Protein AF-0000000086789761 (afdb_homodimer)

Solvent-accessible surface area (backbone atoms only — not comparable to full-atom values): 8518 Å² total; per-residue (Å²): 127,73,84,64,90,71,75,86,54,61,48,80,53,63,70,60,22,51,54,51,41,56,53,48,52,54,51,51,52,50,50,51,51,46,48,27,44,32,38,59,26,47,29,34,37,37,38,28,44,76,87,62,52,79,46,76,48,53,32,80,81,28,36,58,54,48,50,52,49,50,51,49,50,60,69,74,99,128,72,84,62,90,69,75,85,54,61,49,78,54,62,71,60,23,51,53,50,41,58,54,48,50,52,52,50,52,50,50,51,51,48,47,27,43,32,38,58,27,47,30,34,36,39,38,28,44,76,88,63,50,79,46,75,47,55,32,79,82,29,36,60,54,50,50,52,50,50,51,48,50,60,70,73,100

Nearest PDB structures (foldseek):
  3p57-assembly1_D  TM=7.824E-01  e=6.771E-06  Homo sapiens
  1mnm-assembly1_B  TM=9.342E-01  e=9.933E-05  Saccharomyces cerevisiae
  1hbx-assembly1_A  TM=8.998E-01  e=1.061E-04  Homo sapiens
  6wc2-assembly2_C  TM=7.805E-01  e=2.202E-05  Homo sapiens
  1k6o-assembly1_C  TM=9.036E-01  e=1.791E-04  Homo sapiens

pLDDT: mean 84.54, std 15.92, range [33.0, 98.0]

Secondary structure (DSSP, 8-state):
-----PPP----SHHHHHHHHHHHHHHHHHHHHHHHHHHT-EEEEEEE-TT--EEEEE-HHHHHHHHHHHHHHHHH-/-----PPP----SHHHHHHHHHHHHHHHHHHHHHHHHHHT-EEEEEEE-TT--EEEEE-HHHHHHHHHHHHHHHHH-

InterPro domains:
  IPR002100 Transcription factor, MADS-box [PF00319] (10-57)
  IPR002100 Transcription factor, MADS-box [PR00404] (3-23)
  IPR002100 Transcription factor, MADS-box [PR00404] (23-38)
  IPR002100 Transcription factor, MADS-box [PR00404] (38-59)
  IPR002100 Transcription factor, MADS-box [PS00350] (3-57)
  IPR002100 Transcription factor, MADS-box [PS50066] (1-61)
  IPR002100 Transcription factor, MADS-box [SM00432] (1-60)
  IPR033896 MADS MEF2-like, N-terminal [cd00265] (2-59)
  IPR036879 Transcription factor, MADS-box superfamily [G3DSA:3.40.1810.10] (13-70)
  IPR036879 Transcription factor, MADS-box superfamily [SSF55455] (2-62)
  IPR050142 MADS-box/MEF2 Transcription Factor [PTHR48019] (3-61)

Sequence (154 aa):
MGRGRVQLQRIENKINRQVTFSKRRIGLLKKAHEISVLCEAEVGLIIFSPKGKLFEYATDASYVILSLVMIILFFLFMGRGRVQLQRIENKINRQVTFSKRRIGLLKKAHEISVLCEAEVGLIIFSPKGKLFEYATDASYVILSLVMIILFFLF

Structure (mmCIF, N/CA/C/O backbone):
data_AF-0000000086789761-model_v1
#
loop_
_entity.id
_entity.type
_entity.pdbx_description
1 polymer 'AGAMOUS-like 8'
#
loop_
_atom_site.group_PDB
_atom_site.id
_atom_site.type_symbol
_atom_site.label_atom_id
_atom_site.label_alt_id
_atom_site.label_comp_id
_atom_site.label_asym_id
_atom_site.label_entity_id
_atom_site.label_seq_id
_atom_site.pdbx_PDB_ins_code
_atom_site.Cartn_x
_atom_site.Cartn_y
_atom_site.Cartn_z
_atom_site.occupancy
_atom_site.B_iso_or_equiv
_atom_site.auth_seq_id
_atom_site.auth_comp_id
_atom_site.auth_asym_id
_atom_site.auth_atom_id
_atom_site.pdbx_PDB_model_num
ATOM 1 N N . MET A 1 1 ? 8.805 21.969 -21.359 1 33.44 1 MET A N 1
ATOM 2 C CA . MET A 1 1 ? 9.336 22.094 -20.016 1 33.44 1 MET A CA 1
ATOM 3 C C . MET A 1 1 ? 8.859 20.938 -19.141 1 33.44 1 MET A C 1
ATOM 5 O O . MET A 1 1 ? 7.66 20.641 -19.094 1 33.44 1 MET A O 1
ATOM 9 N N . GLY A 1 2 ? 9.539 19.891 -19.047 1 33.66 2 GLY A N 1
ATOM 10 C CA . GLY A 1 2 ? 9 18.781 -18.281 1 33.66 2 GLY A CA 1
ATOM 11 C C . GLY A 1 2 ? 8.523 19.172 -16.906 1 33.66 2 GLY A C 1
ATOM 12 O O . GLY A 1 2 ? 8.883 20.234 -16.391 1 33.66 2 GLY A O 1
ATOM 13 N N . ARG A 1 3 ? 7.336 18.984 -16.484 1 47.84 3 ARG A N 1
ATOM 14 C CA . ARG A 1 3 ? 6.887 19.547 -15.219 1 47.84 3 ARG A CA 1
ATOM 15 C C . ARG A 1 3 ? 7.957 19.406 -14.141 1 47.84 3 ARG A C 1
ATOM 17 O O . ARG A 1 3 ? 8.703 18.422 -14.133 1 47.84 3 ARG A O 1
ATOM 24 N N . GLY A 1 4 ? 8.914 20.25 -14.008 1 46.62 4 GLY A N 1
ATOM 25 C CA . GLY A 1 4 ? 9.953 20.344 -13 1 46.62 4 GLY A CA 1
ATOM 26 C C . GLY A 1 4 ? 9.688 19.469 -11.789 1 46.62 4 GLY A C 1
ATOM 27 O O . GLY A 1 4 ? 8.586 18.953 -11.609 1 46.62 4 GLY A O 1
ATOM 28 N N . ARG A 1 5 ? 10.742 18.906 -11.164 1 60.25 5 ARG A N 1
ATOM 29 C CA . ARG A 1 5 ? 10.727 18.109 -9.953 1 60.25 5 ARG A CA 1
ATOM 30 C C . ARG A 1 5 ? 9.938 18.797 -8.844 1 60.25 5 ARG A C 1
ATOM 32 O O . ARG A 1 5 ? 10.438 19.703 -8.188 1 60.25 5 ARG A O 1
ATOM 39 N N . VAL A 1 6 ? 8.586 19 -9.18 1 69.69 6 VAL A N 1
ATOM 40 C CA . VAL A 1 6 ? 7.828 19.672 -8.125 1 69.69 6 VAL A CA 1
ATOM 41 C C . VAL A 1 6 ? 7.938 18.875 -6.828 1 69.69 6 VAL A C 1
ATOM 43 O O . VAL A 1 6 ? 7.934 17.641 -6.848 1 69.69 6 VAL A O 1
ATOM 46 N N . GLN A 1 7 ? 8.398 19.578 -5.816 1 85.19 7 GLN A N 1
ATOM 47 C CA . GLN A 1 7 ? 8.484 18.984 -4.484 1 85.19 7 GLN A CA 1
ATOM 48 C C . GLN A 1 7 ? 7.098 18.672 -3.93 1 85.19 7 GLN A C 1
ATOM 50 O O . GLN A 1 7 ? 6.207 19.531 -3.963 1 85.19 7 GLN A O 1
ATOM 55 N N . LEU A 1 8 ? 6.891 17.484 -3.691 1 92.12 8 LEU A N 1
ATOM 56 C CA . LEU A 1 8 ? 5.641 17.078 -3.062 1 92.12 8 LEU A CA 1
ATOM 57 C C . LEU A 1 8 ? 5.438 17.797 -1.737 1 92.12 8 LEU A C 1
ATOM 59 O O . LEU A 1 8 ? 6.344 17.828 -0.9 1 92.12 8 LEU A O 1
ATOM 63 N N . GLN A 1 9 ? 4.344 18.5 -1.655 1 95.12 9 GLN A N 1
ATOM 64 C CA . GLN A 1 9 ? 4.031 19.219 -0.42 1 95.12 9 GLN A CA 1
ATOM 65 C C . GLN A 1 9 ? 2.594 18.953 0.016 1 95.12 9 GLN A C 1
ATOM 67 O O . GLN A 1 9 ? 1.726 18.688 -0.818 1 95.12 9 GLN A O 1
ATOM 72 N N . ARG A 1 10 ? 2.428 19.188 1.323 1 95.56 10 ARG A N 1
ATOM 73 C CA . ARG A 1 10 ? 1.093 19.016 1.892 1 95.56 10 ARG A CA 1
ATOM 74 C C . ARG A 1 10 ? 0.112 20.016 1.278 1 95.56 10 ARG A C 1
ATOM 76 O O . ARG A 1 10 ? 0.447 21.188 1.085 1 95.56 10 ARG A O 1
ATOM 83 N N . ILE A 1 11 ? -1.006 19.5 0.996 1 96.38 11 ILE A N 1
ATOM 84 C CA . ILE A 1 11 ? -2.076 20.375 0.519 1 96.38 11 ILE A CA 1
ATOM 85 C C . ILE A 1 11 ? -2.664 21.15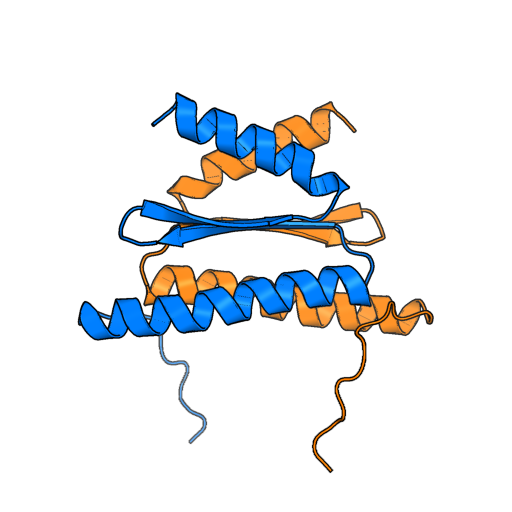6 1.688 1 96.38 11 ILE A C 1
ATOM 87 O O . ILE A 1 11 ? -3.193 20.578 2.635 1 96.38 11 ILE A O 1
ATOM 91 N N . GLU A 1 12 ? -2.666 22.438 1.678 1 96.75 12 GLU A N 1
ATOM 92 C CA . GLU A 1 12 ? -3.035 23.281 2.809 1 96.75 12 GLU A CA 1
ATOM 93 C C . GLU A 1 12 ? -4.551 23.438 2.906 1 96.75 12 GLU A C 1
ATOM 95 O O . GLU A 1 12 ? -5.102 23.516 4.008 1 96.75 12 GLU A O 1
ATOM 100 N N . ASN A 1 13 ? -5.188 23.594 1.791 1 96.62 13 ASN A N 1
ATOM 101 C CA . ASN A 1 13 ? -6.645 23.672 1.817 1 96.62 13 ASN A CA 1
ATOM 102 C C . ASN A 1 13 ? -7.277 22.375 2.279 1 96.62 13 ASN A C 1
ATOM 104 O O . ASN A 1 13 ? -7.121 21.328 1.627 1 96.62 13 ASN A O 1
ATOM 108 N N . LYS A 1 14 ? -7.98 22.422 3.293 1 94.56 14 LYS A N 1
ATOM 109 C CA . LYS A 1 14 ? -8.539 21.234 3.934 1 94.56 14 LYS A CA 1
ATOM 110 C C . LYS A 1 14 ? -9.492 20.5 2.994 1 94.56 14 LYS A C 1
ATOM 112 O O . LYS A 1 14 ? -9.461 19.281 2.906 1 94.56 14 LYS A O 1
ATOM 117 N N . ILE A 1 15 ? -10.344 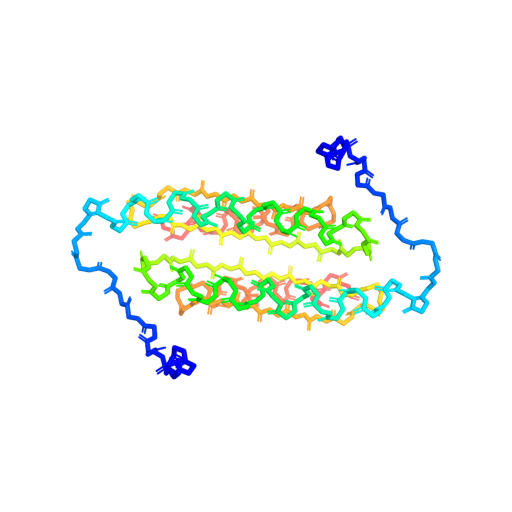21.25 2.383 1 96.25 15 ILE A N 1
ATOM 118 C CA . ILE A 1 15 ? -11.344 20.641 1.504 1 96.25 15 ILE A CA 1
ATOM 119 C C . ILE A 1 15 ? -10.648 19.922 0.357 1 96.25 15 ILE A C 1
ATOM 121 O O . ILE A 1 15 ? -10.969 18.766 0.068 1 96.25 15 ILE A O 1
ATOM 125 N N . ASN A 1 16 ? -9.656 20.547 -0.261 1 96.62 16 ASN A N 1
ATOM 126 C CA . ASN A 1 16 ? -8.914 19.938 -1.355 1 96.62 16 ASN A CA 1
ATOM 127 C C . ASN A 1 16 ? -8.117 18.719 -0.879 1 96.62 16 ASN A C 1
ATOM 129 O O . ASN A 1 16 ? -8 17.734 -1.596 1 96.62 16 ASN A O 1
ATOM 133 N N . ARG A 1 17 ? -7.566 18.859 0.291 1 96.44 17 ARG A N 1
ATOM 134 C CA . ARG A 1 17 ? -6.785 17.766 0.859 1 96.44 17 ARG A CA 1
ATOM 135 C C . ARG A 1 17 ? -7.641 16.516 1.052 1 96.44 17 ARG A C 1
ATOM 137 O O . ARG A 1 17 ? -7.215 15.406 0.727 1 96.44 17 ARG A O 1
ATOM 144 N N . GLN A 1 18 ? -8.773 16.766 1.486 1 95.69 18 GLN A N 1
ATOM 145 C CA . GLN A 1 18 ? -9.695 15.656 1.712 1 95.69 18 GLN A CA 1
ATOM 146 C C . GLN A 1 18 ? -10.117 15.016 0.393 1 95.69 18 GLN A C 1
ATOM 148 O O . GLN A 1 18 ? -10.234 13.789 0.301 1 95.69 18 GLN A O 1
ATOM 153 N N . VAL A 1 19 ? -10.398 15.875 -0.521 1 97 19 VAL A N 1
ATOM 154 C CA . VAL A 1 19 ? -10.812 15.375 -1.828 1 97 19 VAL A CA 1
ATOM 155 C C . VAL A 1 19 ? -9.68 14.555 -2.449 1 97 19 VAL A C 1
ATOM 157 O O . VAL A 1 19 ? -9.906 13.461 -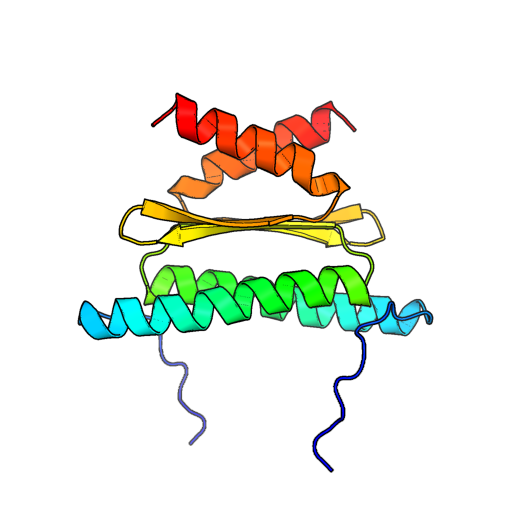2.961 1 97 19 VAL A O 1
ATOM 160 N N . THR A 1 20 ? -8.445 15.062 -2.432 1 97.31 20 THR A N 1
ATOM 161 C CA . THR A 1 20 ? -7.285 14.375 -2.975 1 97.31 20 THR A CA 1
ATOM 162 C C . THR A 1 20 ? -7.055 13.055 -2.254 1 97.31 20 THR A C 1
ATOM 164 O O . THR A 1 20 ? -6.812 12.023 -2.895 1 97.31 20 THR A O 1
ATOM 167 N N . PHE A 1 21 ? -7.188 13.086 -0.966 1 97.62 21 PHE A N 1
ATOM 168 C CA . PHE A 1 21 ? -7.016 11.875 -0.177 1 97.62 21 PHE A CA 1
ATOM 169 C C . PHE A 1 21 ? -7.977 10.789 -0.645 1 97.62 21 PHE A C 1
ATOM 171 O O . PHE A 1 21 ? -7.574 9.641 -0.841 1 97.62 21 PHE A O 1
ATOM 178 N N . SER A 1 22 ? -9.172 11.156 -0.837 1 96.88 22 SER A N 1
ATOM 179 C CA . SER A 1 22 ? -10.203 10.188 -1.213 1 96.88 22 SER A CA 1
ATOM 180 C C . SER A 1 22 ? -9.898 9.562 -2.568 1 96.88 22 SER A C 1
ATOM 182 O O . SER A 1 22 ? -10.055 8.352 -2.746 1 96.88 22 SER A O 1
ATOM 184 N N . LYS A 1 23 ? -9.477 10.344 -3.424 1 97.38 23 LYS A N 1
ATOM 185 C CA . LYS A 1 23 ? -9.164 9.852 -4.762 1 97.38 23 LYS A CA 1
ATOM 186 C C . LYS A 1 23 ? -7.93 8.961 -4.746 1 97.38 23 LYS A C 1
ATOM 188 O O . LYS A 1 23 ? -7.941 7.863 -5.312 1 97.38 23 LYS A O 1
ATOM 193 N N . ARG A 1 24 ? -6.992 9.461 -4.105 1 97.69 24 ARG A N 1
ATOM 194 C CA . ARG A 1 24 ? -5.723 8.734 -4.121 1 97.69 24 ARG A CA 1
ATOM 195 C C . ARG A 1 24 ? -5.82 7.441 -3.324 1 97.69 24 ARG A C 1
ATOM 197 O O . ARG A 1 24 ? -5.176 6.449 -3.664 1 97.69 24 ARG A O 1
ATOM 204 N N . ARG A 1 25 ? -6.504 7.512 -2.24 1 96.88 25 ARG A N 1
ATOM 205 C CA . ARG A 1 25 ? -6.648 6.301 -1.438 1 96.88 25 ARG A CA 1
ATOM 206 C C . ARG A 1 25 ? -7.27 5.172 -2.256 1 96.88 25 ARG A C 1
ATOM 208 O O . ARG A 1 25 ? -6.828 4.023 -2.17 1 96.88 25 ARG A O 1
ATOM 215 N N . ILE A 1 26 ? -8.281 5.453 -3.045 1 97.44 26 ILE A N 1
ATOM 216 C CA . ILE A 1 26 ? -8.945 4.461 -3.883 1 97.44 26 ILE A CA 1
ATOM 217 C C . ILE A 1 26 ? -7.957 3.91 -4.91 1 97.44 26 ILE A C 1
ATOM 219 O O . ILE A 1 26 ? -7.895 2.699 -5.137 1 97.44 26 ILE A O 1
ATOM 223 N N . GLY A 1 27 ? -7.195 4.84 -5.512 1 97.81 27 GLY A N 1
ATOM 224 C CA . GLY A 1 27 ? -6.188 4.422 -6.473 1 97.81 27 GLY A CA 1
ATOM 225 C C . GLY A 1 27 ? -5.133 3.512 -5.875 1 97.81 27 GLY A C 1
ATOM 226 O O . GLY A 1 27 ? -4.742 2.518 -6.492 1 97.81 27 GLY A O 1
ATOM 227 N N . LEU A 1 28 ? -4.711 3.84 -4.711 1 98 28 LEU A N 1
ATOM 228 C CA . LEU A 1 28 ? -3.682 3.064 -4.023 1 98 28 LEU A CA 1
ATOM 229 C C . LEU A 1 28 ? -4.184 1.661 -3.703 1 98 28 LEU A C 1
ATOM 231 O O . LEU A 1 28 ? -3.477 0.677 -3.934 1 98 28 LEU A O 1
ATOM 235 N N . LEU A 1 29 ? -5.391 1.591 -3.234 1 97.62 29 LEU A N 1
ATOM 236 C CA . LEU A 1 29 ? -5.98 0.3 -2.9 1 97.62 29 LEU A CA 1
ATOM 237 C C . LEU A 1 29 ? -6.168 -0.553 -4.152 1 97.62 29 LEU A C 1
ATOM 239 O O . LEU A 1 29 ? -5.922 -1.761 -4.129 1 97.62 29 LEU A O 1
ATOM 243 N N . LYS A 1 30 ? -6.562 0.058 -5.191 1 97 30 LYS A N 1
ATOM 244 C CA . LYS A 1 30 ? -6.73 -0.651 -6.457 1 97 30 LYS A CA 1
ATOM 245 C C . LYS A 1 30 ? -5.398 -1.214 -6.949 1 97 30 LYS A C 1
ATOM 247 O O . LYS A 1 30 ? -5.328 -2.369 -7.375 1 97 30 LYS A O 1
ATOM 252 N N . LYS A 1 31 ? -4.449 -0.415 -6.855 1 97.69 31 LYS A N 1
ATOM 253 C CA . LYS A 1 31 ? -3.137 -0.842 -7.336 1 97.69 31 LYS A CA 1
ATOM 254 C C . LYS A 1 31 ? -2.576 -1.967 -6.473 1 97.69 31 LYS A C 1
ATOM 256 O O . LYS A 1 31 ? -1.87 -2.846 -6.969 1 97.69 31 LYS A O 1
ATOM 261 N N . ALA A 1 32 ? -2.801 -1.897 -5.227 1 97.44 32 ALA A N 1
ATOM 262 C CA . ALA A 1 32 ? -2.398 -2.98 -4.332 1 97.44 32 ALA A CA 1
ATOM 263 C C . ALA A 1 32 ? -3.061 -4.297 -4.73 1 97.44 32 ALA A C 1
ATOM 265 O O . ALA A 1 32 ? -2.408 -5.34 -4.773 1 97.44 32 ALA A O 1
ATOM 266 N N . HIS A 1 33 ? -4.305 -4.281 -5.023 1 96.5 33 HIS A N 1
ATOM 267 C CA . HIS A 1 33 ? -5.035 -5.461 -5.48 1 96.5 33 HIS A CA 1
ATOM 268 C C . HIS A 1 33 ? -4.48 -5.973 -6.805 1 96.5 33 HIS A C 1
ATOM 270 O O . HIS A 1 33 ? -4.293 -7.18 -6.977 1 96.5 33 HIS A O 1
ATOM 276 N N . GLU A 1 34 ? -4.246 -5.066 -7.648 1 97.06 34 GLU A N 1
ATOM 277 C CA . GLU A 1 34 ? -3.758 -5.434 -8.977 1 97.06 34 GLU A CA 1
ATOM 278 C C . GLU A 1 34 ? -2.43 -6.18 -8.883 1 97.06 34 GLU A C 1
ATOM 280 O O . GLU A 1 34 ? -2.256 -7.223 -9.516 1 97.06 34 GLU A O 1
ATOM 285 N N . ILE A 1 35 ? -1.534 -5.633 -8.164 1 96.94 35 ILE A N 1
ATOM 286 C CA . ILE A 1 35 ? -0.229 -6.281 -8.07 1 96.94 35 ILE A CA 1
ATOM 287 C C . ILE A 1 35 ? -0.376 -7.652 -7.422 1 96.94 35 ILE A C 1
ATOM 289 O O . ILE A 1 35 ? 0.334 -8.594 -7.781 1 96.94 35 ILE A O 1
ATOM 293 N N . SER A 1 36 ? -1.255 -7.773 -6.461 1 96 36 SER A N 1
ATOM 294 C CA . SER A 1 36 ? -1.461 -9.047 -5.785 1 96 36 SER A CA 1
ATOM 295 C C . SER A 1 36 ? -1.956 -10.117 -6.754 1 96 36 SER A C 1
ATOM 297 O O . SER A 1 36 ? -1.497 -11.258 -6.715 1 96 36 SER A O 1
ATOM 299 N N . VAL A 1 37 ? -2.846 -9.742 -7.652 1 95.69 37 VAL A N 1
ATOM 300 C CA . VAL A 1 37 ? -3.441 -10.703 -8.578 1 95.69 37 VAL A CA 1
ATOM 301 C C . VAL A 1 37 ? -2.484 -10.961 -9.742 1 95.69 37 VAL A C 1
ATOM 303 O O . VAL A 1 37 ? -2.217 -12.109 -10.086 1 95.69 37 VAL A O 1
ATOM 306 N N . LEU A 1 38 ? -1.908 -9.938 -10.242 1 96 38 LEU A N 1
ATOM 307 C CA . LEU A 1 38 ? -1.061 -10.062 -11.422 1 96 38 LEU A CA 1
ATOM 308 C C . LEU A 1 38 ? 0.212 -10.836 -11.102 1 96 38 LEU A C 1
ATOM 310 O O . LEU A 1 38 ? 0.696 -11.617 -11.93 1 96 38 LEU A O 1
ATOM 314 N N . CYS A 1 39 ? 0.686 -10.633 -9.898 1 96.94 39 CYS A N 1
ATOM 315 C CA . CYS A 1 39 ? 2.039 -11.102 -9.633 1 96.94 39 CYS A CA 1
ATOM 316 C C . CYS A 1 39 ? 2.051 -12.117 -8.492 1 96.94 39 CYS A C 1
ATOM 318 O O . CYS A 1 39 ? 3.111 -12.445 -7.961 1 96.94 39 CYS A O 1
ATOM 320 N N . GLU A 1 40 ? 0.939 -12.438 -8.023 1 93.44 40 GLU A N 1
ATOM 321 C CA . GLU A 1 40 ? 0.854 -13.359 -6.895 1 93.44 40 GLU A CA 1
ATOM 322 C C . GLU A 1 40 ? 1.669 -12.852 -5.707 1 93.44 40 GLU A C 1
ATOM 324 O O . GLU A 1 40 ? 2.436 -13.602 -5.105 1 93.44 40 GLU A O 1
ATOM 329 N N . ALA A 1 41 ? 1.576 -11.648 -5.539 1 94 41 ALA A N 1
ATOM 330 C CA . ALA A 1 41 ? 2.316 -11.016 -4.449 1 94 41 ALA A CA 1
ATOM 331 C C . ALA A 1 41 ? 1.476 -10.953 -3.178 1 94 41 ALA A C 1
ATOM 333 O O . ALA A 1 41 ? 0.247 -10.875 -3.242 1 94 41 ALA A O 1
ATOM 334 N N . GLU A 1 42 ? 2.09 -11.07 -2.059 1 91.88 42 GLU A N 1
ATOM 335 C CA . GLU A 1 42 ? 1.47 -10.781 -0.77 1 91.88 42 GLU A CA 1
ATOM 336 C C . GLU A 1 42 ? 1.595 -9.297 -0.415 1 91.88 42 GLU A C 1
ATOM 338 O O . GLU A 1 42 ? 2.699 -8.758 -0.384 1 91.88 42 GLU A O 1
ATOM 343 N N . VAL A 1 43 ? 0.427 -8.727 -0.194 1 93.31 43 VAL A N 1
ATOM 344 C CA . VAL A 1 43 ? 0.406 -7.289 0.035 1 93.31 43 VAL A CA 1
ATOM 345 C C . VAL A 1 43 ? -0.408 -6.977 1.288 1 93.31 43 VAL A C 1
ATOM 347 O O . VAL A 1 43 ? -1.463 -7.574 1.516 1 93.31 43 VAL A O 1
ATOM 350 N N . GLY A 1 44 ? 0.126 -6.117 2.143 1 92.44 44 GLY A N 1
ATOM 351 C CA . GLY A 1 44 ? -0.57 -5.48 3.25 1 92.44 44 GLY A CA 1
ATOM 352 C C . GLY A 1 44 ? -0.498 -3.967 3.209 1 92.44 44 GLY A C 1
ATOM 353 O O . GLY A 1 44 ? 0.586 -3.395 3.076 1 92.44 44 GLY A O 1
ATOM 354 N N . LEU A 1 45 ? -1.661 -3.305 3.242 1 92.56 45 LEU A N 1
ATOM 355 C CA . LEU A 1 45 ? -1.743 -1.853 3.131 1 92.56 45 LEU A CA 1
ATOM 356 C C . LEU A 1 45 ? -2.74 -1.286 4.137 1 92.56 45 LEU A C 1
ATOM 358 O O . LEU A 1 45 ? -3.863 -1.783 4.25 1 92.56 45 LEU A O 1
ATOM 362 N N . ILE A 1 46 ? -2.252 -0.281 4.809 1 90.88 46 ILE A N 1
ATOM 363 C CA . ILE A 1 46 ? -3.121 0.451 5.723 1 90.88 46 ILE A CA 1
ATOM 364 C C . ILE A 1 46 ? -2.965 1.952 5.492 1 90.88 46 ILE A C 1
ATOM 366 O O . ILE A 1 46 ? -1.853 2.443 5.281 1 90.88 46 ILE A O 1
ATOM 370 N N . ILE A 1 47 ? -4.094 2.631 5.496 1 92.5 47 ILE A N 1
ATOM 371 C CA . ILE A 1 47 ? -4.113 4.078 5.316 1 92.5 47 ILE A CA 1
ATOM 372 C C . ILE A 1 47 ? -5.02 4.719 6.367 1 92.5 47 ILE A C 1
ATOM 374 O O . ILE A 1 47 ? -6.164 4.297 6.547 1 92.5 47 ILE A O 1
ATOM 378 N N . PHE A 1 48 ? -4.52 5.676 7.004 1 91.88 48 PHE A N 1
ATOM 379 C CA . PHE A 1 48 ? -5.352 6.469 7.898 1 91.88 48 PHE A CA 1
ATOM 380 C C . PHE A 1 48 ? -5.59 7.859 7.324 1 91.88 48 PHE A C 1
ATOM 382 O O . PHE A 1 48 ? -4.656 8.516 6.863 1 91.88 48 PHE A O 1
ATOM 389 N N . SER A 1 49 ? -6.82 8.195 7.41 1 88.88 49 SER A N 1
ATOM 390 C CA . SER A 1 49 ? -7.133 9.578 7.039 1 88.88 49 SER A CA 1
ATOM 391 C C . SER A 1 49 ? -6.684 10.555 8.117 1 88.88 49 SER A C 1
ATOM 393 O O . SER A 1 49 ? -6.406 10.156 9.25 1 88.88 49 SER A O 1
ATOM 395 N N . PRO A 1 50 ? -6.664 11.797 7.699 1 83.31 50 PRO A N 1
ATOM 396 C CA . PRO A 1 50 ? -6.387 12.805 8.719 1 83.31 50 PRO A CA 1
ATOM 397 C C . PRO A 1 50 ? -7.414 12.797 9.852 1 83.31 50 PRO A C 1
ATOM 399 O O . PRO A 1 50 ? -7.094 13.156 10.984 1 83.31 50 PRO A O 1
ATOM 402 N N . LYS A 1 51 ? -8.617 12.352 9.586 1 85.06 51 LYS A N 1
ATOM 403 C CA . LYS A 1 51 ? -9.664 12.297 10.609 1 85.06 51 LYS A CA 1
ATOM 404 C C . LYS A 1 51 ? -9.578 11.008 11.414 1 85.06 51 LYS A C 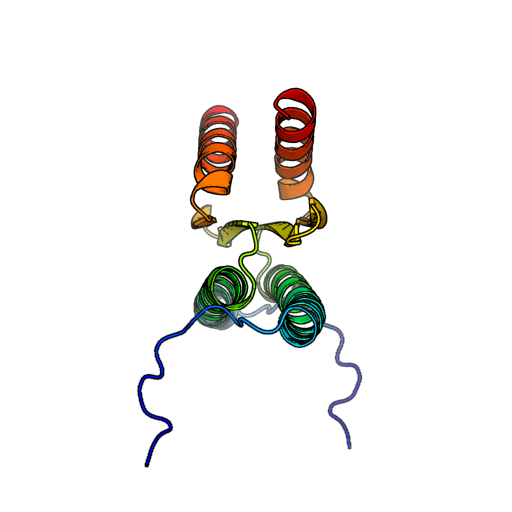1
ATOM 406 O O . LYS A 1 51 ? -10.352 10.805 12.352 1 85.06 51 LYS A O 1
ATOM 411 N N . GLY A 1 52 ? -8.766 10.102 10.961 1 83.88 52 GLY A N 1
ATOM 412 C CA . GLY A 1 52 ? -8.547 8.898 11.742 1 83.88 52 GLY A CA 1
ATOM 413 C C . GLY A 1 52 ? -9.281 7.688 11.195 1 83.88 52 GLY A C 1
ATOM 414 O O . GLY A 1 52 ? -9.281 6.621 11.812 1 83.88 52 GLY A O 1
ATOM 415 N N . LYS A 1 53 ? -9.898 7.906 10.094 1 88.69 53 LYS A N 1
ATOM 416 C CA . LYS A 1 53 ? -10.578 6.77 9.477 1 88.69 53 LYS A CA 1
ATOM 417 C C . LYS A 1 53 ? -9.57 5.805 8.852 1 88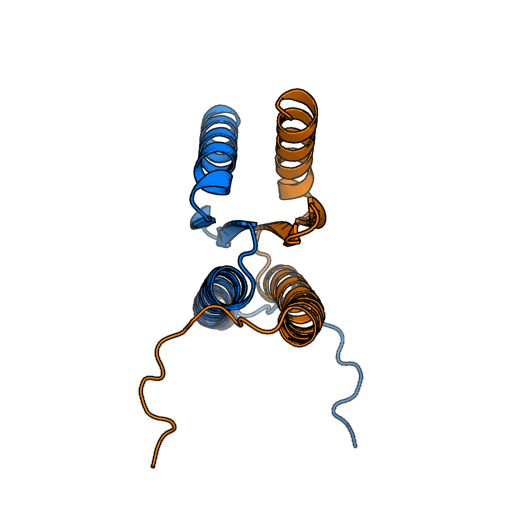.69 53 LYS A C 1
ATOM 419 O O . LYS A 1 53 ? -8.617 6.227 8.203 1 88.69 53 LYS A O 1
ATOM 424 N N . LEU A 1 54 ? -9.844 4.504 9.078 1 89.62 54 LEU A N 1
ATOM 425 C CA . LEU A 1 54 ? -8.922 3.467 8.625 1 89.62 54 LEU A CA 1
ATOM 426 C C . LEU A 1 54 ? -9.391 2.855 7.309 1 89.62 54 LEU A C 1
ATOM 428 O O . LEU A 1 54 ? -10.578 2.551 7.148 1 89.62 54 LEU A O 1
ATOM 432 N N . PHE A 1 55 ? -8.469 2.684 6.336 1 92.62 55 PHE A N 1
ATOM 433 C CA . PHE A 1 55 ? -8.633 1.926 5.102 1 92.62 55 PHE A CA 1
ATOM 434 C C . PHE A 1 55 ? -7.543 0.867 4.973 1 92.62 55 PHE A C 1
ATOM 436 O O . PHE A 1 55 ? -6.402 1.088 5.387 1 92.62 55 PHE A O 1
ATOM 443 N N . GLU A 1 56 ? -7.988 -0.289 4.41 1 90.31 56 GLU A N 1
ATOM 444 C CA . GLU A 1 56 ? -6.973 -1.337 4.375 1 90.31 56 GLU A CA 1
ATOM 445 C C . GLU A 1 56 ? -7.191 -2.275 3.191 1 90.31 56 GLU A C 1
ATOM 447 O O . GLU A 1 56 ? -8.297 -2.357 2.654 1 90.31 56 GLU A O 1
ATOM 452 N N . TYR A 1 57 ? -6.113 -2.865 2.773 1 92.25 57 TYR A N 1
ATOM 453 C CA . TYR A 1 57 ? -6.066 -3.984 1.839 1 92.25 57 TYR A CA 1
ATOM 454 C C . TYR A 1 57 ? -5.059 -5.035 2.297 1 92.25 57 TYR A C 1
ATOM 456 O O . TYR A 1 57 ? -3.975 -4.695 2.775 1 92.25 57 TYR A O 1
ATOM 464 N N . ALA A 1 58 ? -5.484 -6.262 2.213 1 91.94 58 ALA A N 1
ATOM 465 C CA . ALA A 1 58 ? -4.555 -7.332 2.555 1 91.94 58 ALA A CA 1
ATOM 466 C C . ALA A 1 58 ? -4.859 -8.602 1.76 1 91.94 58 ALA A C 1
ATOM 468 O O . ALA A 1 58 ? -6.023 -8.953 1.566 1 91.94 58 ALA A O 1
ATOM 469 N N . THR A 1 59 ? -3.865 -9.172 1.32 1 90.25 59 THR A N 1
ATOM 470 C CA . THR A 1 59 ? -4.004 -10.523 0.788 1 90.25 59 THR A CA 1
ATOM 471 C C . THR A 1 59 ? -4.25 -11.531 1.913 1 90.25 59 THR A C 1
ATOM 473 O O . THR A 1 59 ? -4.145 -11.18 3.092 1 90.25 59 THR A O 1
ATOM 476 N N . ASP A 1 60 ? -4.66 -12.734 1.543 1 77.62 60 ASP A N 1
ATOM 477 C CA . ASP A 1 60 ? -5.062 -13.734 2.525 1 77.62 60 ASP A CA 1
ATOM 478 C C . ASP A 1 60 ? -3.975 -13.945 3.576 1 77.62 60 ASP A C 1
ATOM 480 O O . ASP A 1 60 ? -4.242 -13.875 4.777 1 77.62 60 ASP A O 1
ATOM 484 N N . ALA A 1 61 ? -2.791 -14.141 3.172 1 69.56 61 ALA A N 1
ATOM 485 C CA . ALA A 1 61 ? -1.701 -14.391 4.109 1 69.56 61 ALA A CA 1
ATOM 486 C C . ALA A 1 61 ? -1.384 -13.141 4.93 1 69.56 61 ALA A C 1
ATOM 488 O O . ALA A 1 61 ? -1.032 -13.234 6.105 1 69.56 61 ALA A O 1
ATOM 489 N N . SER A 1 62 ? -1.634 -12.031 4.328 1 71.56 62 SER A N 1
ATOM 490 C CA . SER A 1 62 ? -1.301 -10.766 4.984 1 71.56 62 SER A CA 1
ATOM 491 C C . SER A 1 62 ? -2.439 -10.289 5.879 1 71.56 62 SER A C 1
ATOM 493 O O . SER A 1 62 ? -2.232 -9.461 6.766 1 71.56 62 SER A O 1
ATOM 495 N N . TYR A 1 63 ? -3.512 -10.867 5.699 1 73.5 63 TYR A N 1
ATOM 496 C CA . TYR A 1 63 ? -4.668 -10.492 6.508 1 73.5 63 TYR A CA 1
ATOM 497 C C . TYR A 1 63 ? -4.414 -10.766 7.984 1 73.5 63 TYR A C 1
ATOM 499 O O . TYR A 1 63 ? -4.805 -9.977 8.844 1 73.5 63 TYR A O 1
ATOM 507 N N . VAL A 1 64 ? -3.811 -11.82 8.164 1 67.81 64 VAL A N 1
ATOM 508 C CA . VAL A 1 64 ? -3.545 -12.195 9.555 1 67.81 64 VAL A CA 1
ATOM 509 C C . VAL A 1 64 ? -2.613 -11.172 10.195 1 67.81 64 VAL A C 1
ATOM 511 O O . VAL A 1 64 ? -2.83 -10.75 11.328 1 67.81 64 VAL A O 1
ATOM 514 N N . ILE A 1 65 ? -1.687 -10.773 9.414 1 69.62 65 ILE A N 1
ATOM 515 C CA . ILE A 1 65 ? -0.701 -9.82 9.914 1 69.62 65 ILE A CA 1
ATOM 516 C C . ILE A 1 65 ? -1.365 -8.469 10.148 1 69.62 65 ILE A C 1
ATOM 518 O O . ILE A 1 65 ? -1.144 -7.832 11.188 1 69.62 65 ILE A O 1
ATOM 522 N N . LEU A 1 66 ? -2.197 -8.102 9.266 1 75 66 LEU A N 1
ATOM 523 C CA . LEU A 1 66 ? -2.885 -6.824 9.391 1 75 66 LEU A CA 1
ATOM 524 C C . LEU A 1 66 ? -3.848 -6.84 10.57 1 75 66 LEU A C 1
ATOM 526 O O . LEU A 1 66 ? -3.992 -5.836 11.273 1 75 66 LEU A O 1
ATOM 530 N N . SER A 1 67 ? -4.453 -7.961 10.695 1 73.88 67 SER A N 1
ATOM 531 C CA . SER A 1 67 ? -5.352 -8.109 11.836 1 73.88 67 SER A CA 1
ATOM 532 C C . SER A 1 67 ? -4.613 -7.906 13.156 1 73.88 67 SER A C 1
ATOM 534 O O . SER A 1 67 ? -5.137 -7.273 14.078 1 73.88 67 SER A O 1
ATOM 536 N N . LEU A 1 68 ? -3.496 -8.438 13.211 1 70.31 68 LEU A N 1
ATOM 537 C CA . LEU A 1 68 ? -2.688 -8.289 14.414 1 70.31 68 LEU A CA 1
ATOM 538 C C . LEU A 1 68 ? -2.279 -6.832 14.617 1 70.31 68 LEU A C 1
ATOM 540 O O . LEU A 1 68 ? -2.291 -6.328 15.734 1 70.31 68 LEU A O 1
ATOM 544 N N . VAL A 1 69 ? -1.972 -6.215 13.516 1 71 69 VAL A N 1
ATOM 545 C CA . VAL A 1 69 ? -1.576 -4.812 13.57 1 71 69 VAL A CA 1
ATOM 546 C C . VAL A 1 69 ? -2.754 -3.963 14.039 1 71 69 VAL A C 1
ATOM 548 O O . VAL A 1 69 ? -2.584 -3.051 14.852 1 71 69 VAL A O 1
ATOM 551 N N . MET A 1 70 ? -3.914 -4.273 13.508 1 71.94 70 MET A N 1
ATOM 552 C CA . MET A 1 70 ? -5.102 -3.512 13.883 1 71.94 70 MET A CA 1
ATOM 553 C C . MET A 1 70 ? -5.414 -3.686 15.359 1 71.94 70 MET A C 1
ATOM 555 O O . MET A 1 70 ? -5.82 -2.734 16.031 1 71.94 70 MET A O 1
ATOM 559 N N . ILE A 1 71 ? -5.23 -4.867 15.859 1 69.62 71 ILE A N 1
ATOM 560 C CA . ILE A 1 71 ? -5.449 -5.152 17.281 1 69.62 71 ILE A CA 1
ATOM 561 C C . ILE A 1 71 ? -4.484 -4.332 18.125 1 69.62 71 ILE A C 1
ATOM 563 O O . ILE A 1 71 ? -4.883 -3.729 19.125 1 69.62 71 ILE A O 1
ATOM 567 N N . ILE A 1 72 ? -3.299 -4.285 17.703 1 69.81 72 ILE A N 1
ATOM 568 C CA . ILE A 1 72 ? -2.279 -3.555 18.438 1 69.81 72 ILE A CA 1
ATOM 569 C C . ILE A 1 72 ? -2.58 -2.059 18.406 1 69.81 72 ILE A C 1
ATOM 571 O O . ILE A 1 72 ? -2.479 -1.368 19.422 1 69.81 72 ILE A O 1
ATOM 575 N N . LEU A 1 73 ? -2.957 -1.536 17.281 1 67.19 73 LEU A N 1
ATOM 576 C CA . LEU A 1 73 ? -3.314 -0.129 17.141 1 67.19 73 LEU A CA 1
ATOM 577 C C . LEU A 1 73 ? -4.508 0.219 18.016 1 67.19 73 LEU A C 1
ATOM 579 O O . LEU A 1 73 ? -4.531 1.279 18.656 1 67.19 73 LEU A O 1
ATOM 583 N N . PHE A 1 74 ? -5.441 -0.628 17.984 1 65.06 74 PHE A N 1
ATOM 584 C CA . PHE A 1 74 ? -6.648 -0.39 18.766 1 65.06 74 PHE A CA 1
ATOM 585 C C . PHE A 1 74 ? -6.332 -0.372 20.266 1 65.06 74 PHE A C 1
ATOM 587 O O . PHE A 1 74 ? -6.883 0.438 21.016 1 65.06 74 PHE A O 1
ATOM 594 N N . PHE A 1 75 ? -5.414 -1.272 20.578 1 61.94 75 PHE A N 1
ATOM 595 C CA . PHE A 1 75 ? -5.133 -1.372 22 1 61.94 75 PHE A CA 1
ATOM 596 C C . PHE A 1 75 ? -4.207 -0.247 22.453 1 61.94 75 PHE A C 1
ATOM 598 O O . PHE A 1 75 ? -4.242 0.167 23.609 1 61.94 75 PHE A O 1
ATOM 605 N N . LEU A 1 76 ? -3.314 0.09 21.578 1 59.88 76 LEU A N 1
ATOM 606 C CA . LEU A 1 76 ? -2.369 1.124 21.984 1 59.88 76 LEU A CA 1
ATOM 607 C C . LEU A 1 76 ? -3.008 2.506 21.906 1 59.88 76 LEU A C 1
ATOM 609 O O . LEU A 1 76 ? -2.576 3.434 22.594 1 59.88 76 LEU A O 1
ATOM 613 N N . PHE A 1 77 ? -3.867 2.727 20.969 1 53.94 77 PHE A N 1
ATOM 614 C CA . PHE A 1 77 ? -4.523 4.027 20.984 1 53.94 77 PHE A CA 1
ATOM 615 C C . PHE A 1 77 ? -5.969 3.9 21.438 1 53.94 77 PHE A C 1
ATOM 617 O O . PHE A 1 77 ? -6.469 4.742 22.188 1 53.94 77 PHE A O 1
ATOM 624 N N . MET B 1 1 ? -13.125 1.397 -28.547 1 33 1 MET B N 1
ATOM 625 C CA . MET B 1 1 ? -13.469 0.231 -27.734 1 33 1 MET B CA 1
ATOM 626 C C . MET B 1 1 ? -12.805 0.311 -26.359 1 33 1 MET B C 1
ATOM 628 O O . MET B 1 1 ? -11.609 0.577 -26.25 1 33 1 MET B O 1
ATOM 632 N N . GLY B 1 2 ? -13.398 0.824 -25.391 1 33.97 2 GLY B N 1
ATOM 633 C CA . GLY B 1 2 ? -12.734 0.978 -24.109 1 33.97 2 GLY B CA 1
ATOM 634 C C . GLY B 1 2 ? -12.094 -0.304 -23.609 1 33.97 2 GLY B C 1
ATOM 635 O O . GLY B 1 2 ? -12.438 -1.395 -24.078 1 33.97 2 GLY B O 1
ATOM 636 N N . ARG B 1 3 ? -10.859 -0.42 -23.359 1 48.19 3 ARG B N 1
ATOM 637 C CA . ARG B 1 3 ? -10.289 -1.733 -23.078 1 48.19 3 ARG B CA 1
ATOM 638 C C . ARG B 1 3 ? -11.195 -2.549 -22.172 1 48.19 3 ARG B C 1
ATOM 640 O O . ARG B 1 3 ? -11.898 -1.99 -21.328 1 48.19 3 ARG B O 1
ATOM 647 N N . GLY B 1 4 ? -12.18 -3.223 -22.625 1 46.97 4 GLY B N 1
ATOM 648 C CA . GLY B 1 4 ? -13.086 -4.137 -21.953 1 46.97 4 GLY B CA 1
ATOM 649 C C . GLY B 1 4 ? -12.633 -4.484 -20.531 1 46.97 4 GLY B C 1
ATOM 650 O O . GLY B 1 4 ? -11.492 -4.203 -20.156 1 46.97 4 GLY B O 1
ATOM 651 N N . ARG B 1 5 ? -13.586 -4.699 -19.609 1 60.19 5 ARG B N 1
ATOM 652 C CA . ARG B 1 5 ? -13.375 -5.113 -18.234 1 60.19 5 ARG B CA 1
ATOM 653 C C . ARG B 1 5 ? -12.453 -6.328 -18.156 1 60.19 5 ARG B C 1
ATOM 655 O O . ARG B 1 5 ? -12.898 -7.461 -18.375 1 60.19 5 ARG B O 1
ATOM 662 N N . VAL B 1 6 ? -11.188 -6.082 -18.688 1 70.06 6 VAL B N 1
ATOM 663 C CA . VAL B 1 6 ? -10.312 -7.246 -18.641 1 70.06 6 VAL B CA 1
ATOM 664 C C . VAL B 1 6 ? -10.164 -7.707 -17.188 1 70.06 6 VAL B C 1
ATOM 666 O O . VAL B 1 6 ? -10.078 -6.883 -16.266 1 70.06 6 VAL B O 1
ATOM 669 N N . GLN B 1 7 ? -10.516 -8.953 -16.984 1 85.25 7 GLN B N 1
ATOM 670 C CA . GLN B 1 7 ? -10.336 -9.578 -15.68 1 85.25 7 GLN B CA 1
ATOM 671 C C . GLN B 1 7 ? -8.859 -9.688 -15.32 1 85.25 7 GLN B C 1
ATOM 673 O O . GLN B 1 7 ? -8.047 -10.148 -16.125 1 85.25 7 GLN B O 1
ATOM 678 N N . LEU B 1 8 ? -8.547 -9.062 -14.289 1 92.19 8 LEU B N 1
ATOM 679 C CA . LEU B 1 8 ? -7.188 -9.172 -13.781 1 92.19 8 LEU B CA 1
ATOM 680 C C . LEU B 1 8 ? -6.824 -10.633 -13.508 1 92.19 8 LEU B C 1
ATOM 682 O O . LEU B 1 8 ? -7.578 -11.352 -12.852 1 92.19 8 LEU B O 1
ATOM 686 N N . GLN B 1 9 ? -5.785 -11.078 -14.164 1 95.12 9 GLN B N 1
ATOM 687 C CA . GLN B 1 9 ? -5.324 -12.445 -13.961 1 95.12 9 GLN B CA 1
ATOM 688 C C . GLN B 1 9 ? -3.816 -12.492 -13.734 1 95.12 9 GLN B C 1
ATOM 690 O O . GLN B 1 9 ? -3.084 -11.625 -14.211 1 95.12 9 GLN B O 1
ATOM 695 N N . ARG B 1 10 ? -3.465 -13.617 -13.094 1 95.62 10 ARG B N 1
ATOM 696 C CA . ARG B 1 10 ? -2.045 -13.836 -12.844 1 95.62 10 ARG B CA 1
ATOM 697 C C . ARG B 1 10 ? -1.268 -13.953 -14.148 1 95.62 10 ARG B C 1
ATOM 699 O O . ARG B 1 10 ? -1.723 -14.602 -15.094 1 95.62 10 ARG B O 1
ATOM 706 N N . ILE B 1 11 ? -0.164 -13.312 -14.164 1 96.38 11 ILE B N 1
ATOM 707 C CA . ILE B 1 11 ? 0.733 -13.438 -15.305 1 96.38 11 ILE B CA 1
ATOM 708 C C . ILE B 1 11 ? 1.454 -14.781 -15.258 1 96.38 11 ILE B C 1
ATOM 710 O O . ILE B 1 11 ? 2.186 -15.062 -14.305 1 96.38 11 ILE B O 1
ATOM 714 N N . GLU B 1 12 ? 1.345 -15.625 -16.203 1 96.75 12 GLU B N 1
ATOM 715 C CA . GLU B 1 12 ? 1.84 -17 -16.188 1 96.75 12 GLU B CA 1
ATOM 716 C C . GLU B 1 12 ? 3.33 -17.047 -16.516 1 96.75 12 GLU B C 1
ATOM 718 O O . GLU B 1 12 ? 4.059 -17.875 -15.961 1 96.75 12 GLU B O 1
ATOM 723 N N . ASN B 1 13 ? 3.752 -16.25 -17.453 1 96.62 13 ASN B N 1
ATOM 724 C CA . ASN B 1 13 ? 5.18 -16.203 -17.766 1 96.62 13 ASN B CA 1
ATOM 725 C C . ASN B 1 13 ? 5.984 -15.641 -16.594 1 96.62 13 ASN B C 1
ATOM 727 O O . ASN B 1 13 ? 5.801 -14.484 -16.203 1 96.62 13 ASN B O 1
ATOM 731 N N . LYS B 1 14 ? 6.844 -16.375 -16.094 1 94.5 14 LYS B N 1
ATOM 732 C CA . LYS B 1 14 ? 7.598 -16.047 -14.898 1 94.5 14 LYS B CA 1
ATOM 733 C C . LYS B 1 14 ? 8.43 -14.773 -15.109 1 94.5 14 LYS B C 1
ATOM 735 O O . LYS B 1 14 ? 8.477 -13.906 -14.234 1 94.5 14 LYS B O 1
ATOM 740 N N . ILE B 1 15 ? 9.094 -14.742 -16.203 1 96.31 15 ILE B N 1
ATOM 741 C CA . ILE B 1 15 ? 9.969 -13.609 -16.484 1 96.31 15 ILE B CA 1
ATOM 742 C C . ILE B 1 15 ? 9.148 -12.32 -16.547 1 96.31 15 ILE B C 1
ATOM 744 O O . ILE B 1 15 ? 9.5 -11.32 -15.914 1 96.31 15 ILE B O 1
ATOM 748 N N . ASN B 1 16 ? 8.023 -12.344 -17.25 1 96.62 16 ASN B N 1
ATOM 749 C CA . ASN B 1 16 ? 7.152 -11.172 -17.344 1 96.62 16 ASN B CA 1
ATOM 750 C C . ASN B 1 16 ? 6.547 -10.812 -15.992 1 96.62 16 ASN B C 1
ATOM 752 O O . ASN B 1 16 ? 6.395 -9.633 -15.672 1 96.62 16 ASN B O 1
ATOM 756 N N . ARG B 1 17 ? 6.195 -11.828 -15.258 1 96.44 17 ARG B N 1
ATOM 757 C CA . ARG B 1 17 ? 5.609 -11.602 -13.938 1 96.44 17 ARG B CA 1
ATOM 758 C C . ARG B 1 17 ? 6.586 -10.867 -13.023 1 96.44 17 ARG B C 1
ATOM 760 O O . ARG B 1 17 ? 6.199 -9.93 -12.32 1 96.44 17 ARG B O 1
ATOM 767 N N . GLN B 1 18 ? 7.754 -11.258 -13.133 1 95.81 18 GLN B N 1
ATOM 768 C CA . GLN B 1 18 ? 8.781 -10.625 -12.312 1 95.81 18 GLN B CA 1
ATOM 769 C C . GLN B 1 18 ? 9.016 -9.18 -12.742 1 95.81 18 GLN B C 1
ATOM 771 O O . GLN B 1 18 ? 9.211 -8.305 -11.898 1 95.81 18 GLN B O 1
ATOM 776 N N . VAL B 1 19 ? 9.07 -9.031 -14.008 1 97 19 VAL B N 1
ATOM 777 C CA . VAL B 1 19 ? 9.289 -7.688 -14.531 1 97 19 VAL B CA 1
ATOM 778 C C . VAL B 1 19 ? 8.133 -6.781 -14.117 1 97 19 VAL B C 1
ATOM 780 O O . VAL B 1 19 ? 8.352 -5.656 -13.656 1 97 19 VAL B O 1
ATOM 783 N N . THR B 1 20 ? 6.898 -7.223 -14.289 1 97.38 20 THR B N 1
ATOM 784 C CA . THR B 1 20 ? 5.715 -6.457 -13.914 1 97.38 20 THR B CA 1
ATOM 785 C C . THR B 1 20 ? 5.723 -6.152 -12.414 1 97.38 20 THR B C 1
ATOM 787 O O . THR B 1 20 ? 5.453 -5.02 -12.008 1 97.38 20 THR B O 1
ATOM 790 N N . PHE B 1 21 ? 6.07 -7.141 -11.656 1 97.62 21 PHE B N 1
ATOM 791 C CA . PHE B 1 21 ? 6.133 -6.953 -10.211 1 97.62 21 PHE B CA 1
ATOM 792 C C . PHE B 1 21 ? 7.074 -5.812 -9.852 1 97.62 21 PHE B C 1
ATOM 794 O O . PHE B 1 21 ? 6.73 -4.945 -9.047 1 97.62 21 PHE B O 1
ATOM 801 N N . SER B 1 22 ? 8.18 -5.82 -10.453 1 96.94 22 SER B N 1
ATOM 802 C CA . SER B 1 22 ? 9.195 -4.824 -10.141 1 96.94 22 SER B CA 1
ATOM 803 C C . SER B 1 22 ? 8.711 -3.416 -10.477 1 96.94 22 SER B C 1
ATOM 805 O O . SER B 1 22 ? 8.922 -2.48 -9.703 1 96.94 22 SER B O 1
ATOM 807 N N . LYS B 1 23 ? 8.094 -3.309 -11.531 1 97.44 23 LYS B N 1
ATOM 808 C CA . LYS B 1 23 ? 7.598 -2.006 -11.961 1 97.44 23 LYS B CA 1
ATOM 809 C C . LYS B 1 23 ? 6.453 -1.529 -11.07 1 97.44 23 LYS B C 1
ATOM 811 O O . LYS B 1 23 ? 6.453 -0.386 -10.609 1 97.44 23 LYS B O 1
ATOM 816 N N . ARG B 1 24 ? 5.605 -2.418 -10.883 1 97.69 24 ARG B N 1
ATOM 817 C CA . ARG B 1 24 ? 4.414 -2.029 -10.141 1 97.69 24 ARG B CA 1
ATOM 818 C C . ARG B 1 24 ? 4.746 -1.776 -8.672 1 97.69 24 ARG B C 1
ATOM 820 O O . ARG B 1 24 ? 4.137 -0.92 -8.031 1 97.69 24 ARG B O 1
ATOM 827 N N . ARG B 1 25 ? 5.598 -2.586 -8.156 1 96.94 25 ARG B N 1
ATOM 828 C CA . ARG B 1 25 ? 5.98 -2.389 -6.762 1 96.94 25 ARG B CA 1
ATOM 829 C C . ARG B 1 25 ? 6.543 -0.988 -6.539 1 96.94 25 ARG B C 1
ATOM 831 O O . ARG B 1 25 ? 6.211 -0.33 -5.551 1 96.94 25 ARG B O 1
ATOM 838 N N . ILE B 1 26 ? 7.383 -0.495 -7.426 1 97.5 26 ILE B N 1
ATOM 839 C CA . ILE B 1 26 ? 7.969 0.837 -7.324 1 97.5 26 ILE B CA 1
ATOM 840 C C . ILE B 1 26 ? 6.871 1.894 -7.398 1 97.5 26 ILE B C 1
ATOM 842 O O . ILE B 1 26 ? 6.867 2.85 -6.621 1 97.5 26 ILE B O 1
ATOM 846 N N . GLY B 1 27 ? 5.941 1.688 -8.344 1 97.81 27 GLY B N 1
ATOM 847 C CA . GLY B 1 27 ? 4.82 2.607 -8.469 1 97.81 27 GLY B CA 1
ATOM 848 C C . GLY B 1 27 ? 3.963 2.676 -7.223 1 97.81 27 GLY B C 1
ATOM 849 O O . GLY B 1 27 ? 3.559 3.762 -6.801 1 97.81 27 GLY B O 1
ATOM 850 N N . LEU B 1 28 ? 3.717 1.542 -6.66 1 98 28 LEU B N 1
ATOM 851 C CA . LEU B 1 28 ? 2.885 1.459 -5.465 1 98 28 LEU B CA 1
ATOM 852 C C . LEU B 1 28 ? 3.549 2.174 -4.293 1 98 28 LEU B C 1
ATOM 854 O O . LEU B 1 28 ? 2.895 2.934 -3.574 1 98 28 LEU B O 1
ATOM 858 N N . LEU B 1 29 ? 4.82 1.959 -4.148 1 97.56 29 LEU B N 1
ATOM 859 C CA . LEU B 1 29 ? 5.562 2.6 -3.07 1 97.56 29 LEU B CA 1
ATOM 860 C C . LEU B 1 29 ? 5.598 4.113 -3.256 1 97.56 29 LEU B C 1
ATOM 862 O O . LEU B 1 29 ? 5.449 4.863 -2.289 1 97.56 29 LEU B O 1
ATOM 866 N N . LYS B 1 30 ? 5.758 4.527 -4.445 1 97 30 LYS B N 1
ATOM 867 C CA . LYS B 1 30 ? 5.758 5.957 -4.746 1 97 30 LYS B CA 1
ATOM 868 C C . LYS B 1 30 ? 4.41 6.59 -4.41 1 97 30 LYS B C 1
ATOM 870 O O . LYS B 1 30 ? 4.355 7.66 -3.801 1 97 30 LYS B O 1
ATOM 875 N N . LYS B 1 31 ? 3.426 5.918 -4.777 1 97.69 31 LYS B N 1
ATOM 876 C CA . LYS B 1 31 ? 2.088 6.449 -4.539 1 97.69 31 LYS B CA 1
ATOM 877 C C . LYS B 1 31 ? 1.775 6.496 -3.045 1 97.69 31 LYS B C 1
ATOM 879 O O . LYS B 1 31 ? 1.066 7.391 -2.58 1 97.69 31 LYS B O 1
ATOM 884 N N . ALA B 1 32 ? 2.209 5.531 -2.344 1 97.38 32 ALA B N 1
ATOM 885 C CA . ALA B 1 32 ? 2.055 5.539 -0.892 1 97.38 32 ALA B CA 1
ATOM 886 C C . ALA B 1 32 ? 2.742 6.754 -0.274 1 97.38 32 ALA B C 1
ATOM 888 O O . ALA B 1 32 ? 2.178 7.414 0.6 1 97.38 32 ALA B O 1
ATOM 889 N N . HIS B 1 33 ? 3.918 7.062 -0.683 1 96.38 33 HIS B N 1
ATOM 890 C CA . HIS B 1 33 ? 4.648 8.234 -0.216 1 96.38 33 HIS B CA 1
ATOM 891 C C . HIS B 1 33 ? 3.916 9.523 -0.579 1 96.38 33 HIS B C 1
ATOM 893 O O . HIS B 1 33 ? 3.799 10.43 0.248 1 96.38 33 HIS B O 1
ATOM 899 N N . GLU B 1 34 ? 3.465 9.539 -1.76 1 97 34 GLU B N 1
ATOM 900 C CA . GLU B 1 34 ? 2.779 10.734 -2.246 1 97 34 GLU B CA 1
ATOM 901 C C . GLU B 1 34 ? 1.552 11.047 -1.399 1 97 34 GLU B C 1
ATOM 903 O O . GLU B 1 34 ? 1.351 12.195 -0.993 1 97 34 GLU B O 1
ATOM 908 N N . ILE B 1 35 ? 0.766 10.086 -1.191 1 96.88 35 ILE B N 1
ATOM 909 C CA . ILE B 1 35 ? -0.449 10.336 -0.424 1 96.88 35 ILE B CA 1
ATOM 910 C C . ILE B 1 35 ? -0.084 10.758 0.997 1 96.88 35 ILE B C 1
ATOM 912 O O . ILE B 1 35 ? -0.768 11.586 1.6 1 96.88 35 ILE B O 1
ATOM 916 N N . SER B 1 36 ? 0.952 10.18 1.541 1 95.88 36 SER B N 1
ATOM 917 C CA . SER B 1 36 ? 1.376 10.523 2.895 1 95.88 36 SER B CA 1
ATOM 918 C C . SER B 1 36 ? 1.778 11.992 2.992 1 95.88 36 SER B C 1
ATOM 920 O O . SER B 1 36 ? 1.427 12.672 3.957 1 95.88 36 SER B O 1
ATOM 922 N N . VAL B 1 37 ? 2.463 12.5 1.986 1 95.62 37 VAL B N 1
ATOM 923 C CA . VAL B 1 37 ? 2.963 13.867 2.012 1 95.62 37 VAL B CA 1
ATOM 924 C C . VAL B 1 37 ? 1.843 14.836 1.628 1 95.62 37 VAL B C 1
ATOM 926 O O . VAL B 1 37 ? 1.604 15.82 2.322 1 95.62 37 VAL B O 1
ATOM 929 N N . LEU B 1 38 ? 1.115 14.5 0.637 1 96.06 38 LEU B N 1
ATOM 930 C CA . LEU B 1 38 ? 0.089 15.406 0.124 1 96.06 38 LEU B CA 1
ATOM 931 C C . LEU B 1 38 ? -1.044 15.562 1.131 1 96.06 38 LEU B C 1
ATOM 933 O O . LEU B 1 38 ? -1.6 16.656 1.276 1 96.06 38 LEU B O 1
ATOM 937 N N . CYS B 1 39 ? -1.321 14.484 1.821 1 96.88 39 CYS B N 1
ATOM 938 C CA . CYS B 1 39 ? -2.566 14.492 2.582 1 96.88 39 CYS B CA 1
ATOM 939 C C . CYS B 1 39 ? -2.295 14.305 4.07 1 96.88 39 CYS B C 1
ATOM 941 O O . CYS B 1 39 ? -3.219 14.055 4.848 1 96.88 39 CYS B O 1
ATOM 943 N N . GLU B 1 40 ? -1.087 14.242 4.414 1 93.44 40 GLU B N 1
ATOM 944 C CA . GLU B 1 40 ? -0.73 14.008 5.809 1 93.44 40 GLU B CA 1
ATOM 945 C C . GLU B 1 40 ? -1.366 12.719 6.328 1 93.44 40 GLU B C 1
ATOM 947 O O . GLU B 1 40 ? -1.947 12.703 7.418 1 93.44 40 GLU B O 1
ATOM 952 N N . ALA B 1 41 ? -1.357 11.82 5.52 1 93.81 41 ALA B N 1
ATOM 953 C CA . ALA B 1 41 ? -1.945 10.531 5.875 1 93.81 41 ALA B CA 1
ATOM 954 C C . ALA B 1 41 ? -0.903 9.602 6.492 1 93.81 41 ALA B C 1
ATOM 956 O O . ALA B 1 41 ? 0.286 9.695 6.176 1 93.81 41 ALA B O 1
ATOM 957 N N . GLU B 1 42 ? -1.311 8.781 7.406 1 91.69 42 GLU B N 1
ATOM 958 C CA . GLU B 1 42 ? -0.496 7.68 7.902 1 91.69 42 GLU B CA 1
ATOM 959 C C . GLU B 1 42 ? -0.675 6.434 7.039 1 91.69 42 GLU B C 1
ATOM 961 O O . GLU B 1 42 ? -1.798 5.965 6.84 1 91.69 42 GLU B O 1
ATOM 966 N N . VAL B 1 43 ? 0.466 5.98 6.539 1 93.25 43 VAL B N 1
ATOM 967 C CA . VAL B 1 43 ? 0.411 4.863 5.602 1 93.25 43 VAL B CA 1
ATOM 968 C C . VAL B 1 43 ? 1.404 3.785 6.023 1 93.25 43 VAL B C 1
ATOM 970 O O . VAL B 1 43 ? 2.527 4.09 6.43 1 93.25 43 VAL B O 1
ATOM 973 N N . GLY B 1 44 ? 0.962 2.541 6.027 1 92.31 44 GLY B N 1
ATOM 974 C CA . GLY B 1 44 ? 1.787 1.348 6.129 1 92.31 44 GLY B CA 1
ATOM 975 C C . GLY B 1 44 ? 1.588 0.383 4.977 1 92.31 44 GLY B C 1
ATOM 976 O O . GLY B 1 44 ? 0.455 0.024 4.648 1 92.31 44 GLY B O 1
ATOM 977 N N . LEU B 1 45 ? 2.68 0.002 4.293 1 92.5 45 LEU B N 1
ATOM 978 C CA . LEU B 1 45 ? 2.623 -0.86 3.117 1 92.5 45 LEU B CA 1
ATOM 979 C C . LEU B 1 45 ? 3.729 -1.909 3.158 1 92.5 45 LEU B C 1
ATOM 981 O O . LEU B 1 45 ? 4.891 -1.582 3.402 1 92.5 45 LEU B O 1
ATOM 985 N N . ILE B 1 46 ? 3.287 -3.107 2.928 1 90.94 46 ILE B N 1
ATOM 986 C CA . ILE B 1 46 ? 4.238 -4.207 2.807 1 90.94 46 ILE B CA 1
ATOM 987 C C . ILE B 1 46 ? 3.928 -5.027 1.558 1 90.94 46 ILE B C 1
ATOM 989 O O . ILE B 1 46 ? 2.76 -5.273 1.246 1 90.94 46 ILE B O 1
ATOM 993 N N . ILE B 1 47 ? 4.977 -5.391 0.862 1 92.56 47 ILE B N 1
ATOM 994 C CA . ILE B 1 47 ? 4.852 -6.199 -0.344 1 92.56 47 ILE B CA 1
ATOM 995 C C . ILE B 1 47 ? 5.875 -7.332 -0.313 1 92.56 47 ILE B C 1
ATOM 997 O O . ILE B 1 47 ? 7.062 -7.098 -0.08 1 92.56 47 ILE B O 1
ATOM 1001 N N . PHE B 1 48 ? 5.422 -8.477 -0.549 1 91.88 48 PHE B N 1
ATOM 1002 C CA . PHE B 1 48 ? 6.332 -9.602 -0.714 1 91.88 48 PHE B CA 1
ATOM 1003 C C . PHE B 1 48 ? 6.359 -10.07 -2.166 1 91.88 48 PHE B C 1
ATOM 1005 O O . PHE B 1 48 ? 5.309 -10.219 -2.793 1 91.88 48 PHE B O 1
ATOM 1012 N N . SER B 1 49 ? 7.551 -10.266 -2.572 1 89.06 49 SER B N 1
ATOM 1013 C CA . SER B 1 49 ? 7.688 -10.867 -3.893 1 89.06 49 SER B CA 1
ATOM 1014 C C . SER B 1 49 ? 7.359 -12.359 -3.854 1 89.06 49 SER B C 1
ATOM 1016 O O . SER B 1 49 ? 7.312 -12.961 -2.779 1 89.06 49 SER B O 1
ATOM 1018 N N . PRO B 1 50 ? 7.168 -12.867 -5.043 1 83.38 50 PRO B N 1
ATOM 1019 C CA . PRO B 1 50 ? 6.992 -14.32 -5.09 1 83.38 50 PRO B CA 1
ATOM 1020 C C . PRO B 1 50 ? 8.195 -15.078 -4.539 1 83.38 50 PRO B C 1
ATOM 1022 O O . PRO B 1 50 ? 8.047 -16.188 -4.023 1 83.38 50 PRO B O 1
ATOM 1025 N N . LYS B 1 51 ? 9.367 -14.484 -4.586 1 85.19 51 LYS B N 1
ATOM 1026 C CA . LYS B 1 51 ? 10.57 -15.133 -4.074 1 85.19 51 LYS B CA 1
ATOM 1027 C C . LYS B 1 51 ? 10.727 -14.898 -2.576 1 85.19 51 LYS B C 1
ATOM 1029 O O . LYS B 1 51 ? 11.664 -15.406 -1.956 1 85.19 51 LYS B O 1
ATOM 1034 N N . GLY B 1 52 ? 9.93 -14.023 -2.041 1 84 52 GLY B N 1
ATOM 1035 C CA . GLY B 1 52 ? 9.938 -13.828 -0.599 1 84 52 GLY B CA 1
ATOM 1036 C C . GLY B 1 52 ? 10.656 -12.562 -0.17 1 84 52 GLY B C 1
ATOM 1037 O O . GLY B 1 52 ? 10.836 -12.32 1.025 1 84 52 GLY B O 1
ATOM 1038 N N . LYS B 1 53 ? 11.055 -11.836 -1.148 1 88.62 53 LYS B N 1
ATOM 1039 C CA . LYS B 1 53 ? 11.703 -10.57 -0.81 1 88.62 53 LYS B CA 1
ATOM 1040 C C . LYS B 1 53 ? 10.688 -9.547 -0.308 1 88.62 53 LYS B C 1
ATOM 1042 O O . LYS B 1 53 ? 9.602 -9.414 -0.877 1 88.62 53 LYS B O 1
ATOM 1047 N N . LEU B 1 54 ? 11.086 -8.844 0.761 1 89.44 54 LEU B N 1
ATOM 1048 C CA . LEU B 1 54 ? 10.18 -7.895 1.404 1 89.44 54 LEU B CA 1
ATOM 1049 C C . LEU B 1 54 ? 10.469 -6.473 0.944 1 89.44 54 LEU B C 1
ATOM 1051 O O . LEU B 1 54 ? 11.633 -6.062 0.871 1 89.44 54 LEU B O 1
ATOM 1055 N N . PHE B 1 55 ? 9.422 -5.703 0.607 1 92.44 55 PHE B N 1
ATOM 1056 C CA . PHE B 1 55 ? 9.43 -4.27 0.361 1 92.44 55 PHE B CA 1
ATOM 1057 C C . PHE B 1 55 ? 8.422 -3.559 1.26 1 92.44 55 PHE B C 1
ATOM 1059 O O . PHE B 1 55 ? 7.355 -4.102 1.551 1 92.44 55 PHE B O 1
ATOM 1066 N N . GLU B 1 56 ? 8.852 -2.354 1.683 1 90.12 56 GLU B N 1
ATOM 1067 C CA . GLU B 1 56 ? 7.93 -1.719 2.623 1 90.12 56 GLU B CA 1
ATOM 1068 C C . GLU B 1 56 ? 8.016 -0.198 2.533 1 90.12 56 GLU B C 1
ATOM 1070 O O . GLU B 1 56 ? 9.008 0.349 2.055 1 90.12 56 GLU B O 1
ATOM 1075 N N . TYR B 1 57 ? 6.934 0.424 2.896 1 92 57 TYR B N 1
ATOM 1076 C CA . TYR B 1 57 ? 6.812 1.855 3.145 1 92 57 TYR B CA 1
ATOM 1077 C C . TYR B 1 57 ? 5.992 2.123 4.402 1 92 57 TYR B C 1
ATOM 1079 O O . TYR B 1 57 ? 4.984 1.454 4.648 1 92 57 TYR B O 1
ATOM 1087 N N . ALA B 1 58 ? 6.488 3.041 5.199 1 91.56 58 ALA B N 1
ATOM 1088 C CA . ALA B 1 58 ? 5.723 3.418 6.383 1 91.56 58 ALA B CA 1
ATOM 1089 C C . ALA B 1 58 ? 5.98 4.871 6.762 1 91.56 58 ALA B C 1
ATOM 1091 O O . ALA B 1 58 ? 7.117 5.348 6.688 1 91.56 58 ALA B O 1
ATOM 1092 N N . THR B 1 59 ? 4.977 5.504 7.09 1 90.06 59 THR B N 1
ATOM 1093 C CA . THR B 1 59 ? 5.125 6.809 7.723 1 90.06 59 THR B CA 1
ATOM 1094 C C . THR B 1 59 ? 5.664 6.66 9.148 1 90.06 59 THR B C 1
ATOM 1096 O O . THR B 1 59 ? 5.742 5.551 9.672 1 90.06 59 THR B O 1
ATOM 1099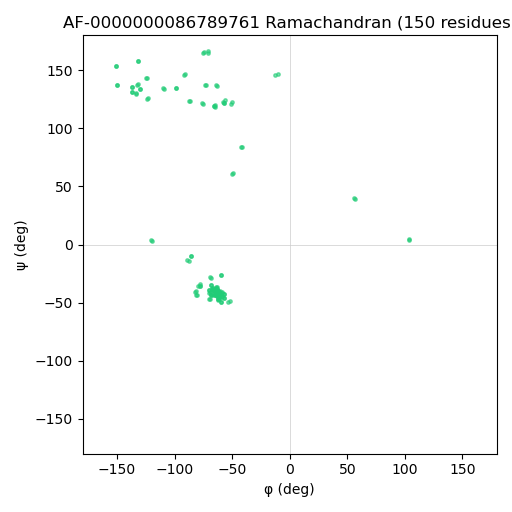 N N . ASP B 1 60 ? 6.121 7.762 9.703 1 76.38 60 ASP B N 1
ATOM 1100 C CA . ASP B 1 60 ? 6.785 7.734 11.008 1 76.38 60 ASP B CA 1
ATOM 1101 C C . ASP B 1 60 ? 5.93 7.012 12.047 1 76.38 60 ASP B C 1
ATOM 1103 O O . ASP B 1 60 ? 6.414 6.109 12.734 1 76.38 60 ASP B O 1
ATOM 1107 N N . ALA B 1 61 ? 4.715 7.336 12.148 1 68 61 ALA B N 1
ATOM 1108 C CA . ALA B 1 61 ? 3.846 6.715 13.148 1 68 61 ALA B CA 1
ATOM 1109 C C . ALA B 1 61 ? 3.584 5.25 12.812 1 68 61 ALA B C 1
ATOM 1111 O O . ALA B 1 61 ? 3.445 4.418 13.711 1 68 61 ALA B O 1
ATOM 1112 N N . SER B 1 62 ? 3.65 4.973 11.547 1 70 62 SER B N 1
ATOM 1113 C CA . SER B 1 62 ? 3.338 3.623 11.102 1 70 62 SER B CA 1
ATOM 1114 C C . SER B 1 62 ? 4.582 2.738 11.102 1 70 62 SER B C 1
ATOM 1116 O O . SER B 1 62 ? 4.477 1.511 11.062 1 70 62 SER B O 1
ATOM 1118 N N . TYR B 1 63 ? 5.637 3.357 11.211 1 71.94 63 TYR B N 1
ATOM 1119 C CA . TYR B 1 63 ? 6.891 2.611 11.227 1 71.94 63 TYR B CA 1
ATOM 1120 C C . TYR B 1 63 ? 6.941 1.646 12.398 1 71.94 63 TYR B C 1
ATOM 1122 O O . TYR B 1 63 ? 7.426 0.52 12.273 1 71.94 63 TYR B O 1
ATOM 1130 N N . VAL B 1 64 ? 6.469 2.135 13.422 1 66.19 64 VAL B N 1
ATOM 1131 C CA . VAL B 1 64 ? 6.5 1.301 14.617 1 66.19 64 VAL B CA 1
ATOM 1132 C C . VAL B 1 64 ? 5.637 0.058 14.398 1 66.19 64 VAL B C 1
ATOM 1134 O O . VAL B 1 64 ? 6.035 -1.052 14.766 1 66.19 64 VAL B O 1
ATOM 1137 N N . ILE B 1 65 ? 4.578 0.298 13.75 1 68.56 65 ILE B N 1
ATOM 1138 C CA . ILE B 1 65 ? 3.641 -0.795 13.523 1 68.56 65 ILE B CA 1
ATOM 1139 C C . ILE B 1 65 ? 4.238 -1.788 12.531 1 68.56 65 ILE B C 1
ATOM 1141 O O . ILE B 1 65 ? 4.172 -3.002 12.742 1 68.56 65 ILE B O 1
ATOM 1145 N N . LEU B 1 66 ? 4.84 -1.268 11.562 1 74.25 66 LEU B N 1
ATOM 1146 C CA . LEU B 1 66 ? 5.445 -2.133 10.562 1 74.25 66 LEU B CA 1
ATOM 1147 C C . LEU B 1 66 ? 6.613 -2.916 11.148 1 74.25 66 LEU B C 1
ATOM 1149 O O . LEU B 1 66 ? 6.824 -4.082 10.805 1 74.25 66 LEU B O 1
ATOM 1153 N N . SER B 1 67 ? 7.312 -2.221 11.984 1 73.19 67 SER B N 1
ATOM 1154 C CA . SER B 1 67 ? 8.414 -2.895 12.672 1 73.19 67 SER B CA 1
ATOM 1155 C C . SER B 1 67 ? 7.914 -4.09 13.477 1 73.19 67 SER B C 1
ATOM 1157 O O . SER B 1 67 ? 8.555 -5.141 13.492 1 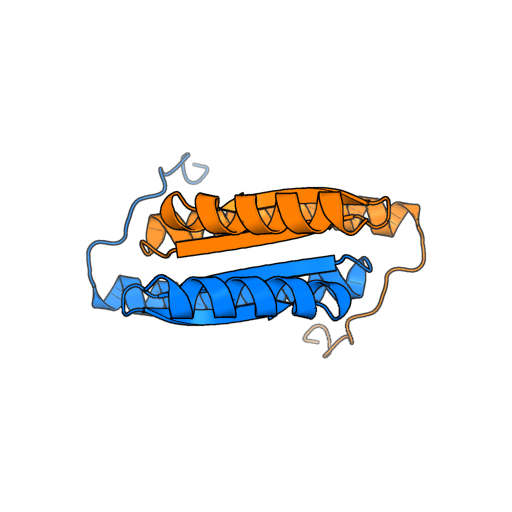73.19 67 SER B O 1
ATOM 1159 N N . LEU B 1 68 ? 6.855 -3.896 14.078 1 69.38 68 LEU B N 1
ATOM 1160 C CA . LEU B 1 68 ? 6.27 -4.98 14.859 1 69.38 68 LEU B CA 1
ATOM 1161 C C . LEU B 1 68 ? 5.816 -6.121 13.953 1 69.38 68 LEU B C 1
ATOM 1163 O O . LEU B 1 68 ? 5.996 -7.293 14.289 1 69.38 68 LEU B O 1
ATOM 1167 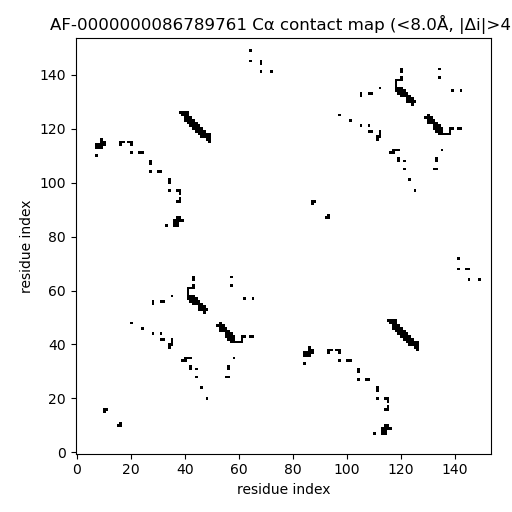N N . VAL B 1 69 ? 5.27 -5.727 12.836 1 70.38 69 VAL B N 1
ATOM 1168 C CA . VAL B 1 69 ? 4.809 -6.723 11.875 1 70.38 69 VAL B CA 1
ATOM 1169 C C . VAL B 1 69 ? 6 -7.516 11.344 1 70.38 69 VAL B C 1
ATOM 1171 O O . VAL B 1 69 ? 5.926 -8.742 11.203 1 70.38 69 VAL B O 1
ATOM 1174 N N . MET B 1 70 ? 7.066 -6.801 11.055 1 71.38 70 MET B N 1
ATOM 1175 C CA . MET B 1 70 ? 8.258 -7.465 10.531 1 71.38 70 MET B CA 1
ATOM 1176 C C . MET B 1 70 ? 8.828 -8.438 11.555 1 71.38 70 MET B C 1
ATOM 1178 O O . MET B 1 70 ? 9.289 -9.523 11.195 1 71.38 70 MET B O 1
ATOM 1182 N N . ILE B 1 71 ? 8.812 -8.062 12.805 1 69.12 71 ILE B N 1
ATOM 1183 C CA . ILE B 1 71 ? 9.297 -8.914 13.883 1 69.12 71 ILE B CA 1
ATOM 1184 C C . ILE B 1 71 ? 8.445 -10.18 13.961 1 69.12 71 ILE B C 1
ATOM 1186 O O . ILE B 1 71 ? 8.977 -11.281 14.086 1 69.12 71 ILE B O 1
ATOM 1190 N N . ILE B 1 72 ? 7.203 -10.008 13.844 1 69.12 72 ILE B N 1
ATOM 1191 C CA . ILE B 1 72 ? 6.285 -11.141 13.938 1 69.12 72 ILE B CA 1
ATOM 1192 C C . ILE B 1 72 ? 6.477 -12.055 12.734 1 69.12 72 ILE B C 1
ATOM 1194 O O . ILE B 1 72 ? 6.512 -13.281 12.875 1 69.12 72 ILE B O 1
ATOM 1198 N N . LEU B 1 73 ? 6.613 -11.516 11.562 1 67.12 73 LEU B N 1
ATOM 1199 C CA . LEU B 1 73 ? 6.844 -12.297 10.359 1 67.12 73 LEU B CA 1
ATOM 1200 C C . LEU B 1 73 ? 8.148 -13.078 10.461 1 67.12 73 LEU B C 1
ATOM 1202 O O . LEU B 1 73 ? 8.219 -14.242 10.055 1 67.12 73 LEU B O 1
ATOM 1206 N N . PHE B 1 74 ? 9.117 -12.414 10.93 1 65.31 74 PHE B N 1
ATOM 1207 C CA . PHE B 1 74 ? 10.422 -13.047 11.055 1 65.31 74 PHE B CA 1
ATOM 1208 C C . PHE B 1 74 ? 10.367 -14.211 12.039 1 65.31 74 PHE B C 1
ATOM 1210 O O . PHE B 1 74 ? 10.984 -15.258 11.812 1 65.31 74 PHE B O 1
ATOM 1217 N N . PHE B 1 75 ? 9.578 -13.938 13.07 1 61.66 75 PHE B N 1
ATOM 1218 C CA . PHE B 1 75 ? 9.547 -14.969 14.094 1 61.66 75 PHE B CA 1
ATOM 1219 C C . PHE B 1 75 ? 8.656 -16.141 13.672 1 61.66 75 PHE B C 1
ATOM 1221 O O . PHE B 1 75 ? 8.867 -17.266 14.094 1 61.66 75 PHE B O 1
ATOM 1228 N N . LEU B 1 76 ? 7.605 -15.797 12.992 1 59.66 76 LEU B N 1
ATOM 1229 C CA . LEU B 1 76 ? 6.684 -16.859 12.609 1 59.66 76 LEU B CA 1
ATOM 1230 C C . LEU B 1 76 ? 7.223 -17.641 11.422 1 59.66 76 LEU B C 1
ATOM 1232 O O . LEU B 1 76 ? 6.867 -18.812 11.227 1 59.66 76 LEU B O 1
ATOM 1236 N N . PHE B 1 77 ? 7.867 -17 10.523 1 54 77 PHE B N 1
ATOM 1237 C CA . PHE B 1 77 ? 8.445 -17.797 9.445 1 54 77 PHE B CA 1
ATOM 1238 C C . PHE B 1 77 ? 9.953 -17.922 9.609 1 54 77 PHE B C 1
ATOM 1240 O O . PHE B 1 77 ? 10.523 -18.984 9.367 1 54 77 PHE B O 1
#

Radius of gyration: 16.34 Å; Cα contacts (8 Å, |Δi|>4): 197; chains: 2; bounding box: 25×42×50 Å

Organism: NCBI:txid165716

Foldseek 3Di:
DPPPPPDDDQDPDPVVNVVVCVVVVVVVQVVQVVCCVVPVDWDWDWDADPVGDIDIDTDPVCVVVVVVVVVVVVVVD/DPPPPPDDDQDPDPVVNVVVCVVVVVVVQVVQVVCCVVPVDWDWDWDADPVGDIDIDTDPVCVVVVVVVVVVVVVVD